Protein AF-A0A5C1Q1U2-F1 (afdb_monomer)

Secondary structure (DSSP, 8-state):
-PPPPPPP-PPPPPPP-SHHHHHHHHHHHHHHHHHHHHHHHHHHHHHH--TTTS---GGGS-TT--PPPPPPSSPSSSPTTPPPP-PPPPPGGGSS-----PPPSB-TTS-B----PPPP-------S--PPP-----PPP---

Sequence (144 aa):
MNPPPSPTPEDPPAKPQTLAQCHEVIDTLGQQLAQLREQVAWLQERVKLDSRNSSKPPSSDVAGTSRPRRSSERKRGGQPGHKGTYRTLLDESEVDAVHECPPPEVCECGGPIEPGRALRHQVTDLAQAVRAEVQEYRLYRGVC

Mean predicted aligned error: 19.14 Å

InterPro domains:
  IPR045618 Domain of unknown function DUF6444 [PF20042] (24-87)

Organism: NCBI:txid639200

Foldseek 3Di:
DDDPDDDDDDDDPDDDPDPVVVVVVVVVVVVVVVVVVVVVVVVVVVVPDAVVPPVDDNVPPDPPPPDPDDPDPDDPDDDPPDDDDDDDDDDPVPDPDDDDDFDDQADPVGHGDDGDDDDDDDDDDDPDDPDDDDDDDDDDDDDD

pLDDT: mean 79.76, std 14.81, range [43.69, 96.0]

Structure (mmCIF, N/CA/C/O backbone):
data_AF-A0A5C1Q1U2-F1
#
_entry.id   AF-A0A5C1Q1U2-F1
#
loop_
_atom_site.group_PDB
_atom_site.id
_atom_site.type_symbol
_atom_site.label_atom_id
_atom_site.label_alt_id
_atom_site.label_comp_id
_atom_site.label_asym_id
_atom_site.label_entity_id
_atom_site.label_seq_id
_atom_site.pdbx_PDB_ins_code
_atom_site.Cartn_x
_atom_site.Cartn_y
_atom_site.Cartn_z
_atom_site.occupancy
_atom_site.B_iso_or_equiv
_atom_site.auth_seq_id
_atom_site.auth_comp_id
_atom_site.auth_asym_id
_atom_site.auth_atom_id
_atom_site.pdbx_PDB_model_num
ATOM 1 N N . MET A 1 1 ? -21.293 -40.855 12.798 1.00 46.72 1 MET A N 1
ATOM 2 C CA . MET A 1 1 ? -21.109 -40.770 14.261 1.00 46.72 1 MET A CA 1
ATOM 3 C C . MET A 1 1 ? -22.291 -39.991 14.806 1.00 46.72 1 MET A C 1
ATOM 5 O O . MET A 1 1 ? -22.428 -38.829 14.452 1.00 46.72 1 MET A O 1
ATOM 9 N N . ASN A 1 2 ? -23.194 -40.646 15.537 1.00 46.41 2 ASN A N 1
ATOM 10 C CA . ASN A 1 2 ? -24.341 -39.964 16.138 1.00 46.41 2 ASN A CA 1
ATOM 11 C C . ASN A 1 2 ? -23.854 -39.061 17.283 1.00 46.41 2 ASN A C 1
ATOM 13 O O . ASN A 1 2 ? -22.988 -39.500 18.044 1.00 46.41 2 ASN A O 1
ATOM 17 N N . PRO A 1 3 ? -24.366 -37.823 17.401 1.00 51.84 3 PRO A N 1
ATOM 18 C CA . PRO A 1 3 ? -24.069 -36.973 18.546 1.00 51.84 3 PRO A CA 1
ATOM 19 C C . PRO A 1 3 ? -24.574 -37.638 19.839 1.00 51.84 3 PRO A C 1
ATOM 21 O O . PRO A 1 3 ? -25.554 -38.390 19.790 1.00 51.84 3 PRO A O 1
ATOM 24 N N . PRO A 1 4 ? -23.911 -37.402 20.985 1.00 50.34 4 PRO A N 1
ATOM 25 C CA . PRO A 1 4 ? -24.351 -37.952 22.259 1.00 50.34 4 PRO A CA 1
ATOM 26 C C . PRO A 1 4 ? -25.773 -37.462 22.582 1.00 50.34 4 PRO A C 1
ATOM 28 O O . PRO A 1 4 ? -26.108 -36.319 22.253 1.00 50.34 4 PRO A O 1
ATOM 31 N N . PRO A 1 5 ? -26.622 -38.305 23.197 1.00 51.28 5 PRO A N 1
ATOM 32 C CA . PRO A 1 5 ? -27.970 -37.909 23.581 1.00 51.28 5 PRO A CA 1
ATOM 33 C C . PRO A 1 5 ? -27.906 -36.718 24.543 1.00 51.28 5 PRO A C 1
ATOM 35 O O . PRO A 1 5 ? -27.154 -36.731 25.518 1.00 51.28 5 PRO A O 1
ATOM 38 N N . SER A 1 6 ? -28.678 -35.672 24.241 1.00 43.69 6 SER A N 1
ATOM 39 C CA . SER A 1 6 ? -28.842 -34.520 25.126 1.00 43.69 6 SER A CA 1
ATOM 40 C C . SER A 1 6 ? -29.424 -34.966 26.472 1.00 43.69 6 SER A C 1
ATOM 42 O O . SER A 1 6 ? -30.309 -35.826 26.476 1.00 43.69 6 SER A O 1
ATOM 44 N N . PRO A 1 7 ? -28.968 -34.394 27.602 1.00 51.41 7 PRO A N 1
ATOM 45 C CA . PRO A 1 7 ? -29.532 -34.715 28.905 1.00 51.41 7 PRO A CA 1
ATOM 46 C C . PRO A 1 7 ? -31.010 -34.312 28.917 1.00 51.41 7 PRO A C 1
ATOM 48 O O . PRO A 1 7 ? -31.359 -33.161 28.650 1.00 51.41 7 PRO A O 1
ATOM 51 N N . THR A 1 8 ? -31.884 -35.284 29.164 1.00 50.44 8 THR A N 1
ATOM 52 C CA . THR A 1 8 ? -33.311 -35.061 29.404 1.00 50.44 8 THR A CA 1
ATOM 53 C C . THR A 1 8 ? -33.502 -34.201 30.655 1.00 50.44 8 THR A C 1
ATOM 55 O O . THR A 1 8 ? -32.748 -34.378 31.612 1.00 50.44 8 THR A O 1
ATOM 58 N N . PRO A 1 9 ? -34.489 -33.287 30.676 1.00 56.56 9 PRO A N 1
ATOM 59 C CA . PRO A 1 9 ? -34.773 -32.485 31.856 1.00 56.56 9 PRO A CA 1
ATOM 60 C C . PRO A 1 9 ? -35.281 -33.409 32.964 1.00 56.56 9 PRO A C 1
ATOM 62 O O . PRO A 1 9 ? -36.336 -34.026 32.830 1.00 56.56 9 PRO A O 1
ATOM 65 N N . GLU A 1 10 ? -34.488 -33.536 34.023 1.00 58.97 10 GLU A N 1
ATOM 66 C CA . GLU A 1 10 ? -34.902 -34.161 35.273 1.00 58.97 10 GLU A CA 1
ATOM 67 C C . GLU A 1 10 ? -36.100 -33.386 35.845 1.00 58.97 10 GLU A C 1
ATOM 69 O O . GLU A 1 10 ? -36.166 -32.156 35.736 1.00 58.97 10 GLU A O 1
ATOM 74 N N . ASP A 1 11 ? -37.070 -34.112 36.407 1.00 56.03 11 ASP A N 1
ATOM 75 C CA . ASP A 1 11 ? -38.248 -33.539 37.059 1.00 56.03 11 ASP A CA 1
ATOM 76 C C . ASP A 1 11 ? -37.846 -32.440 38.061 1.00 56.03 11 ASP A C 1
ATOM 78 O O . ASP A 1 11 ? -36.835 -32.580 38.759 1.00 56.03 11 ASP A O 1
ATOM 82 N N . PRO A 1 12 ? -38.615 -31.337 38.170 1.00 59.47 12 PRO A N 1
ATOM 83 C CA . PRO A 1 12 ? -38.259 -30.254 39.071 1.00 59.47 12 PRO A CA 1
ATOM 84 C C . PRO A 1 12 ? -38.181 -30.786 40.508 1.00 59.47 12 PRO A C 1
ATOM 86 O O . PRO A 1 12 ? -39.108 -31.474 40.952 1.00 59.47 12 PRO A O 1
ATOM 89 N N . PRO A 1 13 ? -37.110 -30.460 41.257 1.00 63.41 13 PRO A N 1
ATOM 90 C CA . PRO A 1 13 ? -36.981 -30.901 42.634 1.00 63.41 13 PRO A CA 1
ATOM 91 C C . PRO A 1 13 ? -38.203 -30.443 43.434 1.00 63.41 13 PRO A C 1
ATOM 93 O O . PRO A 1 13 ? -38.704 -29.325 43.261 1.00 63.41 13 PRO A O 1
ATOM 96 N N . ALA A 1 14 ? -38.701 -31.328 44.302 1.00 72.19 14 ALA A N 1
ATOM 97 C CA . ALA A 1 14 ? -39.787 -31.006 45.215 1.00 72.19 14 ALA A CA 1
ATOM 98 C C . ALA A 1 14 ? -39.460 -29.700 45.956 1.00 72.19 14 ALA A C 1
ATOM 100 O O . ALA A 1 14 ? -38.337 -29.503 46.423 1.00 72.19 14 ALA A O 1
ATOM 101 N N . LYS A 1 15 ? -40.435 -28.787 46.026 1.00 73.44 15 LYS A N 1
ATOM 102 C CA . LYS A 1 15 ? -40.218 -27.457 46.607 1.00 73.44 15 LYS A CA 1
ATOM 103 C C . LYS A 1 15 ? -39.711 -27.590 48.053 1.00 73.44 15 LYS A C 1
ATOM 105 O O . LYS A 1 15 ? -40.256 -28.416 48.793 1.00 73.44 15 LYS A O 1
ATOM 110 N N . PRO A 1 16 ? -38.715 -26.785 48.464 1.00 78.00 16 PRO A N 1
ATOM 111 C CA . PRO A 1 16 ? -38.218 -26.799 49.835 1.00 78.00 16 PRO A CA 1
ATOM 112 C C . PRO A 1 16 ? -39.359 -26.502 50.814 1.00 78.00 16 PRO A C 1
ATOM 114 O O . PRO A 1 16 ? -40.198 -25.636 50.564 1.00 78.00 16 PRO A O 1
ATOM 117 N N . GLN A 1 17 ? -39.411 -27.251 51.916 1.00 80.25 17 GLN A N 1
ATOM 118 C CA . GLN A 1 17 ? -40.501 -27.174 52.899 1.00 80.25 17 GLN A CA 1
ATOM 119 C C . GLN A 1 17 ? -40.146 -26.284 54.096 1.00 80.25 17 GLN A C 1
ATOM 121 O O . GLN A 1 17 ? -41.025 -25.901 54.867 1.00 80.25 17 GLN A O 1
ATOM 126 N N . THR A 1 18 ? -38.866 -25.941 54.259 1.00 87.81 18 THR A N 1
ATOM 127 C CA . THR A 1 18 ? -38.364 -25.135 55.377 1.00 87.81 18 THR A CA 1
ATOM 128 C C . THR A 1 18 ? -37.563 -23.928 54.895 1.00 87.81 18 THR A C 1
ATOM 130 O O . THR A 1 18 ? -36.975 -23.937 53.816 1.00 87.81 18 THR A O 1
ATOM 133 N N . LEU A 1 19 ? -37.503 -22.883 55.729 1.00 87.31 19 LEU A N 1
ATOM 134 C CA . LEU A 1 19 ? -36.745 -21.656 55.447 1.00 87.31 19 LEU A CA 1
ATOM 135 C C . LEU A 1 19 ? -35.251 -21.924 55.196 1.00 87.31 19 LEU A C 1
ATOM 137 O O . LEU A 1 19 ? -34.661 -21.308 54.314 1.00 87.31 19 LEU A O 1
ATOM 141 N N . ALA A 1 20 ? -34.655 -22.869 55.929 1.00 87.56 20 ALA A N 1
ATOM 142 C CA . ALA A 1 20 ? -33.257 -23.257 55.747 1.00 87.56 20 ALA A CA 1
ATOM 143 C C . ALA A 1 20 ? -33.011 -23.888 54.366 1.00 87.56 20 ALA A C 1
ATOM 145 O O . ALA A 1 20 ? -32.089 -23.482 53.665 1.00 87.56 20 ALA A O 1
ATOM 146 N N . GLN A 1 21 ? -33.892 -24.795 53.930 1.00 84.75 21 GLN A N 1
ATOM 147 C CA . GLN A 1 21 ? -33.822 -25.389 52.591 1.00 84.75 21 GLN A CA 1
ATOM 148 C C . GLN A 1 21 ? -34.027 -24.339 51.489 1.00 84.75 21 GLN A C 1
ATOM 150 O O . GLN A 1 21 ? -33.406 -24.419 50.434 1.00 84.75 21 GLN A O 1
ATOM 155 N N . CYS A 1 22 ? -34.868 -23.324 51.723 1.00 86.19 22 CYS A N 1
ATOM 156 C CA . CYS A 1 22 ? -35.008 -22.205 50.790 1.00 86.19 22 CYS A CA 1
ATOM 157 C C . CYS A 1 22 ? -33.698 -21.417 50.637 1.00 86.19 22 CYS A C 1
ATOM 159 O O . CYS A 1 22 ? -33.350 -21.063 49.514 1.00 86.19 22 CYS A O 1
ATOM 161 N N . HIS A 1 23 ? -32.970 -21.152 51.728 1.00 88.12 23 HIS A N 1
ATOM 162 C CA . HIS A 1 23 ? -31.678 -20.460 51.662 1.00 88.12 23 HIS A CA 1
ATOM 163 C C . HIS A 1 23 ? -30.625 -21.280 50.904 1.00 88.12 23 HIS A C 1
ATOM 165 O O . HIS A 1 23 ? -29.970 -20.737 50.022 1.00 88.12 23 HIS A O 1
ATOM 171 N N . GLU A 1 24 ? -30.536 -22.591 51.147 1.00 89.31 24 GLU A N 1
ATOM 172 C CA . GLU A 1 24 ? -29.621 -23.477 50.407 1.00 89.31 24 GLU A CA 1
ATOM 173 C C . GLU A 1 24 ? -29.919 -23.494 48.897 1.00 89.31 24 GLU A C 1
ATOM 175 O O . GLU A 1 24 ? -29.010 -23.432 48.064 1.00 89.31 24 GLU A O 1
ATOM 180 N N . VAL A 1 25 ? -31.201 -23.519 48.518 1.00 89.31 25 VAL A N 1
ATOM 181 C CA . VAL A 1 25 ? -31.614 -23.436 47.108 1.00 89.31 25 VAL A CA 1
ATOM 182 C C . VAL A 1 25 ? -31.271 -22.066 46.508 1.00 89.31 25 VAL A C 1
ATOM 184 O O . VAL A 1 25 ? -30.828 -21.990 45.365 1.00 89.31 25 VAL A O 1
ATOM 187 N N . ILE A 1 26 ? -31.427 -20.973 47.258 1.00 92.00 26 ILE A N 1
ATOM 188 C CA . ILE A 1 26 ? -31.057 -19.629 46.788 1.00 92.00 26 ILE A CA 1
ATOM 189 C C . ILE A 1 26 ? -29.544 -19.521 46.566 1.00 92.00 26 ILE A C 1
ATOM 191 O O . ILE A 1 26 ? -29.123 -19.002 45.531 1.00 92.00 26 ILE A O 1
ATOM 195 N N . ASP A 1 27 ? -28.734 -20.043 47.485 1.00 91.50 27 ASP A N 1
ATOM 196 C CA . ASP A 1 27 ? -27.273 -19.989 47.388 1.00 91.50 27 ASP A CA 1
ATOM 197 C C . ASP A 1 27 ? -26.757 -20.819 46.207 1.00 91.50 27 ASP A C 1
ATOM 199 O O . ASP A 1 27 ? -25.936 -20.347 45.416 1.00 91.50 27 ASP A O 1
ATOM 203 N N . THR A 1 28 ? -27.284 -22.033 46.032 1.00 91.88 28 THR A N 1
ATOM 204 C CA . THR A 1 28 ? -26.921 -22.913 44.907 1.00 91.88 28 THR A CA 1
ATOM 205 C C . THR A 1 28 ? -27.315 -22.310 43.559 1.00 91.88 28 THR A C 1
ATOM 207 O O . THR A 1 28 ? -26.492 -22.267 42.640 1.00 91.88 28 THR A O 1
ATOM 210 N N . LEU A 1 29 ? -28.527 -21.759 43.441 1.00 92.81 29 LEU A N 1
ATOM 211 C CA . LEU A 1 29 ? -28.962 -21.050 42.233 1.00 92.81 29 LEU A CA 1
ATOM 212 C C . LEU A 1 29 ? -28.129 -19.787 41.979 1.00 92.81 29 LEU A C 1
ATOM 214 O O . LEU A 1 29 ? -27.801 -19.487 40.830 1.00 92.81 29 LEU A O 1
ATOM 218 N N . GLY A 1 30 ? -27.751 -19.060 43.034 1.00 94.56 30 GLY A N 1
ATOM 219 C CA . GLY A 1 30 ? -26.877 -17.891 42.947 1.00 94.56 30 GLY A CA 1
ATOM 220 C C . GLY A 1 30 ? -25.501 -18.234 42.371 1.00 94.56 30 GLY A C 1
ATOM 221 O O . GLY A 1 30 ? -25.021 -17.547 41.466 1.00 94.56 30 GLY A O 1
ATOM 222 N N . GLN A 1 31 ? -24.899 -19.334 42.830 1.00 94.19 31 GLN A N 1
ATOM 223 C CA . GLN A 1 31 ? -23.617 -19.834 42.323 1.00 94.19 31 GLN A CA 1
ATOM 224 C C . GLN A 1 31 ? -23.712 -20.282 40.860 1.00 94.19 31 GLN A C 1
ATOM 226 O O . GLN A 1 31 ? -22.879 -19.891 40.039 1.00 94.19 31 GLN A O 1
ATOM 231 N N . GLN A 1 32 ? -24.754 -21.040 40.506 1.00 93.31 32 GLN A N 1
ATOM 232 C CA . GLN A 1 32 ? -24.981 -21.474 39.125 1.00 93.31 32 GLN A CA 1
ATOM 233 C C . GLN A 1 32 ? -25.184 -20.283 38.186 1.00 93.31 32 GLN A C 1
ATOM 235 O O . GLN A 1 32 ? -24.586 -20.233 37.111 1.00 93.31 32 GLN A O 1
ATOM 240 N N . LEU A 1 33 ? -25.973 -19.285 38.597 1.00 96.00 33 LEU A N 1
ATOM 241 C CA . LEU A 1 33 ? -26.171 -18.062 37.821 1.00 96.00 33 LEU A CA 1
ATOM 242 C C . LEU A 1 33 ? -24.870 -17.282 37.630 1.00 96.00 33 LEU A C 1
ATOM 244 O O . LEU A 1 33 ? -24.648 -16.755 36.540 1.00 96.00 33 LEU A O 1
ATOM 248 N N . ALA A 1 34 ? -24.012 -17.199 38.647 1.00 94.50 34 ALA A N 1
ATOM 249 C CA . ALA A 1 34 ? -22.711 -16.549 38.517 1.00 94.50 34 ALA A CA 1
ATOM 250 C C . ALA A 1 34 ? -21.833 -17.264 37.475 1.00 94.50 34 ALA A C 1
ATOM 252 O O . ALA A 1 34 ? -21.333 -16.620 36.551 1.00 94.50 34 ALA A O 1
ATOM 253 N N . GLN A 1 35 ? -21.741 -18.594 37.558 1.00 94.25 35 GLN A N 1
ATOM 254 C CA . GLN A 1 35 ? -20.966 -19.416 36.625 1.00 94.25 35 GLN A CA 1
ATOM 255 C C . GLN A 1 35 ? -21.492 -19.314 35.184 1.00 94.25 35 GLN A C 1
ATOM 257 O O . GLN A 1 35 ? -20.722 -19.121 34.242 1.00 94.25 35 GLN A O 1
ATOM 262 N N . LEU A 1 36 ? -22.813 -19.387 35.000 1.00 94.19 36 LEU A N 1
ATOM 263 C CA . LEU A 1 36 ? -23.458 -19.237 33.694 1.00 94.19 36 LEU A CA 1
ATOM 264 C C . LEU A 1 36 ? -23.216 -17.844 33.102 1.00 94.19 36 LEU A C 1
ATOM 266 O O . LEU A 1 36 ? -22.946 -17.722 31.909 1.00 94.19 36 LEU A O 1
ATOM 270 N N . ARG A 1 37 ? -23.277 -16.785 33.918 1.00 94.75 37 ARG A N 1
ATOM 271 C CA . ARG A 1 37 ? -23.012 -15.410 33.460 1.00 94.75 37 ARG A CA 1
ATOM 272 C C . ARG A 1 37 ? -21.571 -15.231 33.001 1.00 94.75 37 ARG A C 1
ATOM 274 O O . ARG A 1 37 ? -21.357 -14.594 31.972 1.00 94.75 37 ARG A O 1
ATOM 281 N N . GLU A 1 38 ? -20.611 -15.812 33.713 1.00 93.69 38 GLU A N 1
ATOM 282 C CA . GLU A 1 38 ? -19.199 -15.785 33.325 1.00 93.69 38 GLU A CA 1
ATOM 283 C C . GLU A 1 38 ? -18.966 -16.522 31.997 1.00 93.69 38 GLU A C 1
ATOM 285 O O . GLU A 1 38 ? -18.371 -15.969 31.070 1.00 93.69 38 GLU A O 1
ATOM 290 N N . GLN A 1 39 ? -19.524 -17.728 31.850 1.00 92.38 39 GLN A N 1
ATOM 291 C CA . GLN A 1 39 ? -19.434 -18.499 30.607 1.00 92.38 39 GLN A CA 1
ATOM 292 C C . GLN A 1 39 ? -20.067 -17.761 29.423 1.00 92.38 39 GLN A C 1
ATOM 294 O O . GLN A 1 39 ? -19.483 -17.708 28.339 1.00 92.38 39 GLN A O 1
ATOM 299 N N . VAL A 1 40 ? -21.241 -17.156 29.623 1.00 94.12 40 VAL A N 1
ATOM 300 C CA . VAL A 1 40 ? -21.913 -16.359 28.590 1.00 94.12 40 VAL A CA 1
ATOM 301 C C . VAL A 1 40 ? -21.078 -15.137 28.213 1.00 94.12 40 VAL A C 1
ATOM 303 O O . VAL A 1 40 ? -20.937 -14.866 27.022 1.00 94.12 40 VAL A O 1
ATOM 306 N N . ALA A 1 41 ? -20.491 -14.425 29.180 1.00 89.12 41 ALA A N 1
ATOM 307 C CA . ALA A 1 41 ? -19.634 -13.273 28.904 1.00 89.12 41 ALA A CA 1
ATOM 308 C C . ALA A 1 41 ?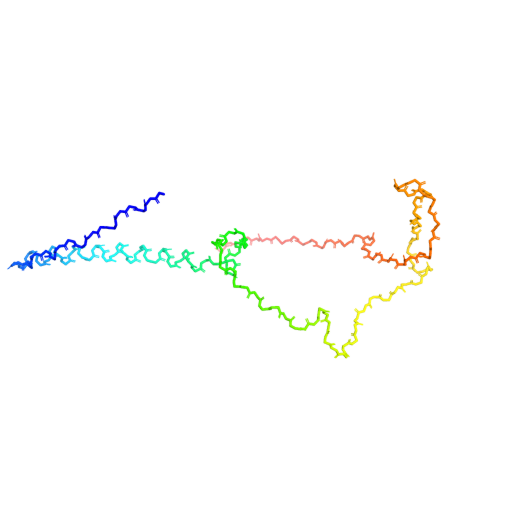 -18.407 -13.668 28.065 1.00 89.12 41 ALA A C 1
ATOM 310 O O . ALA A 1 41 ? -18.147 -13.053 27.029 1.00 89.12 41 ALA A O 1
ATOM 311 N N . TRP A 1 42 ? -17.719 -14.746 28.447 1.00 86.81 42 TRP A N 1
ATOM 312 C CA . TRP A 1 42 ? -16.555 -15.259 27.722 1.00 86.81 42 TRP A CA 1
ATOM 313 C C . TRP A 1 42 ? -16.900 -15.732 26.301 1.00 86.81 42 TRP A C 1
ATOM 315 O O . TRP A 1 42 ? -16.194 -15.422 25.337 1.00 86.81 42 TRP A O 1
ATOM 325 N N . LEU A 1 43 ? -18.018 -16.446 26.132 1.00 86.12 43 LEU A N 1
ATOM 326 C CA . LEU A 1 43 ? -18.492 -16.871 24.811 1.00 86.12 43 LEU A CA 1
ATOM 327 C C . LEU A 1 43 ? -18.886 -15.673 23.938 1.00 86.12 43 LEU A C 1
ATOM 329 O O . LEU A 1 43 ? -18.549 -15.643 22.754 1.00 86.12 43 LEU A O 1
ATOM 333 N N . GLN A 1 44 ? -19.564 -14.671 24.505 1.00 84.31 44 GLN A N 1
ATOM 334 C CA . GLN A 1 44 ? -19.935 -13.452 23.785 1.00 84.31 44 GLN A CA 1
ATOM 335 C C . GLN A 1 44 ? -18.711 -12.653 23.338 1.00 84.31 44 GLN A C 1
ATOM 337 O O . GLN A 1 44 ? -18.698 -12.151 22.215 1.00 84.31 44 GLN A O 1
ATOM 342 N N . GLU A 1 45 ? -17.682 -12.544 24.178 1.00 81.06 45 GLU A N 1
ATOM 343 C CA . GLU A 1 45 ? -16.418 -11.903 23.813 1.00 81.06 45 GLU A CA 1
ATOM 344 C C . GLU A 1 45 ? -15.736 -12.645 22.656 1.00 81.06 45 GLU A C 1
ATOM 346 O O . GLU A 1 45 ? -15.365 -12.030 21.656 1.00 81.06 45 GLU A O 1
ATOM 351 N N . ARG A 1 46 ? -15.676 -13.981 22.721 1.00 75.00 46 ARG A N 1
ATOM 352 C CA . ARG A 1 46 ? -15.119 -14.808 21.639 1.00 75.00 46 ARG A CA 1
ATOM 353 C C . ARG A 1 46 ? -15.866 -14.666 20.317 1.00 75.00 46 ARG A C 1
ATOM 355 O O . ARG A 1 46 ? -15.219 -14.661 19.275 1.00 75.00 46 ARG A O 1
ATOM 362 N N . VAL A 1 47 ? -17.195 -14.562 20.346 1.00 74.69 47 VAL A N 1
ATOM 363 C CA . VAL A 1 47 ? -18.023 -14.397 19.137 1.00 74.69 47 VAL A CA 1
ATOM 364 C C . VAL A 1 47 ? -17.919 -12.981 18.560 1.00 74.69 47 VAL A C 1
ATOM 366 O O . VAL A 1 47 ? -18.017 -12.811 17.348 1.00 74.69 47 VAL A O 1
ATOM 369 N N . LYS A 1 48 ? -17.695 -11.960 19.396 1.00 66.69 48 LYS A N 1
ATOM 370 C CA . LYS A 1 48 ? -17.514 -10.566 18.949 1.00 66.69 48 LYS A CA 1
ATOM 371 C C . LYS A 1 48 ? -16.162 -10.296 18.284 1.00 66.69 48 LYS A C 1
ATOM 373 O O . LYS A 1 48 ? -16.008 -9.248 17.662 1.00 66.69 48 LYS A O 1
ATOM 378 N N . LEU A 1 49 ? -15.189 -11.193 18.419 1.00 60.59 49 LEU A N 1
ATOM 379 C CA . LEU A 1 49 ? -13.900 -11.096 17.737 1.00 60.59 49 LEU A CA 1
ATOM 380 C C . LEU A 1 49 ? -14.035 -11.649 16.314 1.00 60.59 49 LEU A C 1
ATOM 382 O O . LEU A 1 49 ? -13.849 -12.843 16.093 1.00 60.59 49 LEU A O 1
ATOM 386 N N . ASP A 1 50 ? -14.337 -10.777 15.355 1.00 58.78 50 ASP A N 1
ATOM 387 C CA . ASP A 1 50 ? -14.271 -11.083 13.924 1.00 58.78 50 ASP A CA 1
ATOM 388 C C . ASP A 1 50 ? -12.999 -10.487 13.287 1.00 58.78 50 ASP A C 1
ATOM 390 O O . ASP A 1 50 ? -12.329 -9.616 13.863 1.00 58.78 50 ASP A O 1
ATOM 394 N N . SER A 1 51 ? -12.635 -10.949 12.088 1.00 56.81 51 SER A N 1
ATOM 395 C CA . SER A 1 51 ? -11.516 -10.397 11.298 1.00 56.81 51 SER A CA 1
ATOM 396 C C . SER A 1 51 ? -11.635 -8.899 10.978 1.00 56.81 51 SER A C 1
ATOM 398 O O . SER A 1 51 ? -10.681 -8.292 10.490 1.00 56.81 51 SER A O 1
ATOM 400 N N . ARG A 1 52 ? -12.789 -8.273 11.256 1.00 56.84 52 ARG A N 1
ATOM 401 C CA . ARG A 1 52 ? -13.024 -6.841 11.043 1.00 56.84 52 ARG A CA 1
ATOM 402 C C . ARG A 1 52 ? -12.616 -5.984 12.234 1.00 56.84 52 ARG A C 1
ATOM 404 O O . ARG A 1 52 ? -12.249 -4.836 11.998 1.00 56.84 52 ARG A O 1
ATOM 411 N N . ASN A 1 53 ? -12.663 -6.496 13.468 1.00 56.03 53 ASN A N 1
ATOM 412 C CA . ASN A 1 53 ? -12.258 -5.722 14.651 1.00 56.03 53 ASN A CA 1
ATOM 413 C C . ASN A 1 53 ? -10.975 -6.208 15.342 1.00 56.03 53 ASN A C 1
ATOM 415 O O . ASN A 1 53 ? -10.399 -5.445 16.112 1.00 56.03 53 ASN A O 1
ATOM 419 N N . SER A 1 54 ? -10.519 -7.440 15.088 1.00 57.50 54 SER A N 1
ATOM 420 C CA . SER A 1 54 ? -9.537 -8.092 15.974 1.00 57.50 54 SER A CA 1
ATOM 421 C C . SER A 1 54 ? -8.126 -8.262 15.403 1.00 57.50 54 SER A C 1
ATOM 423 O O . SER A 1 54 ? -7.314 -8.971 15.995 1.00 57.50 54 SER A O 1
ATOM 425 N N . SER A 1 55 ? -7.813 -7.653 14.252 1.00 60.69 55 SER A N 1
ATOM 426 C CA . SER A 1 55 ? -6.535 -7.833 13.526 1.00 60.69 55 SER A CA 1
ATOM 427 C C . SER A 1 55 ? -6.175 -9.299 13.222 1.00 60.69 55 SER A C 1
ATOM 429 O O . SER A 1 55 ? -5.058 -9.592 12.797 1.00 60.69 55 SER A O 1
ATOM 431 N N . LYS A 1 56 ? -7.110 -10.237 13.423 1.00 62.22 56 LYS A N 1
ATOM 432 C CA . LYS A 1 56 ? -6.946 -11.643 13.067 1.00 62.22 56 LYS A CA 1
ATOM 433 C C . LYS A 1 56 ? -7.085 -11.793 11.554 1.00 62.22 56 LYS A C 1
ATOM 435 O O . LYS A 1 56 ? -7.966 -11.166 10.960 1.00 62.22 56 LYS A O 1
ATOM 440 N N . PRO A 1 57 ? -6.249 -12.627 10.918 1.00 60.28 57 PRO A N 1
ATOM 441 C CA . PRO A 1 57 ? -6.379 -12.879 9.497 1.00 60.28 57 PRO A CA 1
ATOM 442 C C . PRO A 1 57 ? -7.749 -13.520 9.204 1.00 60.28 57 PRO A C 1
ATOM 444 O O . PRO A 1 57 ? -8.225 -14.343 9.989 1.00 60.28 57 PRO A O 1
ATOM 447 N N . PRO A 1 58 ? -8.384 -13.192 8.064 1.00 60.59 58 PRO A N 1
ATOM 448 C CA . PRO A 1 58 ? -9.717 -13.687 7.700 1.00 60.59 58 PRO A CA 1
ATOM 449 C C . PRO A 1 58 ? -9.791 -15.215 7.550 1.00 60.59 58 PRO A C 1
ATOM 451 O O . PRO A 1 58 ? -10.875 -15.784 7.546 1.00 60.59 58 PRO A O 1
ATOM 454 N N . SER A 1 59 ? -8.646 -15.896 7.454 1.00 57.78 59 SER A N 1
ATOM 455 C CA . SER A 1 59 ? -8.540 -17.358 7.484 1.00 57.78 59 SER A CA 1
ATOM 456 C C . SER A 1 59 ? -8.811 -17.978 8.861 1.00 57.78 59 SER A C 1
ATOM 458 O O . SER A 1 59 ? -9.005 -19.186 8.944 1.00 57.78 59 SER A O 1
ATOM 460 N N . SER A 1 60 ? -8.804 -17.181 9.935 1.00 61.34 60 SER A N 1
ATOM 461 C CA . SER A 1 60 ? -9.099 -17.616 11.307 1.00 61.34 60 SER A CA 1
ATOM 462 C C . SER A 1 60 ? -10.564 -17.427 11.713 1.00 61.34 60 SER A C 1
ATOM 464 O O . SER A 1 60 ? -10.942 -17.852 12.805 1.00 61.34 60 SER A O 1
ATOM 466 N N . ASP A 1 61 ? -11.390 -16.806 10.864 1.00 60.34 61 ASP A N 1
ATOM 467 C CA . ASP A 1 61 ? -12.839 -16.795 11.060 1.00 60.34 61 ASP A CA 1
ATOM 468 C C . ASP A 1 61 ? -13.390 -18.220 10.872 1.00 60.34 61 ASP A C 1
ATOM 470 O O . ASP A 1 61 ? -12.903 -18.988 10.040 1.00 60.34 61 ASP A O 1
ATOM 474 N N . VAL A 1 62 ? -14.426 -18.586 11.635 1.00 60.22 62 VAL A N 1
ATOM 475 C CA . VAL A 1 62 ? -15.109 -19.882 11.485 1.00 60.22 62 VAL A CA 1
ATOM 476 C C . VAL A 1 62 ? -15.532 -20.056 10.021 1.00 60.22 62 VAL A C 1
ATOM 478 O O . VAL A 1 62 ? -16.229 -19.204 9.462 1.00 60.22 62 VAL A O 1
ATOM 481 N N . ALA A 1 63 ? -15.085 -21.147 9.394 1.00 54.12 63 ALA A N 1
ATOM 482 C CA . ALA A 1 63 ? -15.347 -21.438 7.991 1.00 54.12 63 ALA A CA 1
ATOM 483 C C . ALA A 1 63 ? -16.861 -21.414 7.710 1.00 54.12 63 ALA A C 1
ATOM 485 O O . ALA A 1 63 ? -17.599 -22.271 8.189 1.00 54.12 63 ALA A O 1
ATOM 486 N N . GLY A 1 64 ? -17.324 -20.419 6.943 1.00 55.91 64 GLY A N 1
ATOM 487 C CA . GLY A 1 64 ? -18.719 -20.332 6.487 1.00 55.91 64 GLY A CA 1
ATOM 488 C C . GLY A 1 64 ? -19.397 -18.966 6.617 1.00 55.91 64 GLY A C 1
ATOM 489 O O . GLY A 1 64 ? -20.432 -18.755 5.991 1.00 55.91 64 GLY A O 1
ATOM 490 N N . THR A 1 65 ? -18.831 -17.999 7.348 1.00 55.69 65 THR A N 1
ATOM 491 C CA . THR A 1 65 ? -19.500 -16.695 7.580 1.00 55.69 65 THR A CA 1
ATOM 492 C C . THR A 1 65 ? -19.234 -15.640 6.500 1.00 55.69 65 THR A C 1
ATOM 494 O O . THR A 1 65 ? -19.589 -14.470 6.663 1.00 55.69 65 THR A O 1
ATOM 497 N N . SER A 1 66 ? -18.632 -16.007 5.365 1.00 60.66 66 SER A N 1
ATOM 498 C CA . SER A 1 66 ? -18.535 -15.076 4.241 1.00 60.66 66 SER A CA 1
ATOM 499 C C . SER A 1 66 ? -19.898 -15.014 3.548 1.00 60.66 66 SER A C 1
ATOM 501 O O . SER A 1 66 ? -20.272 -15.915 2.796 1.00 60.66 66 SER A O 1
ATOM 503 N N . ARG A 1 67 ? -20.672 -13.952 3.799 1.00 65.75 67 ARG A N 1
ATOM 504 C CA . ARG A 1 67 ? -21.851 -13.665 2.973 1.00 65.75 67 ARG A CA 1
ATOM 505 C C . ARG A 1 67 ? -21.392 -13.533 1.516 1.00 65.75 67 ARG A C 1
ATOM 507 O O . ARG A 1 67 ? -20.481 -12.735 1.266 1.00 65.75 67 ARG A O 1
ATOM 514 N N . PRO A 1 68 ? -22.007 -14.250 0.559 1.00 63.91 68 PRO A N 1
ATOM 515 C CA . PRO A 1 68 ? -21.693 -14.066 -0.848 1.00 63.91 68 PRO A CA 1
ATOM 516 C C . PRO A 1 68 ? -21.954 -12.602 -1.205 1.00 63.91 68 PRO A C 1
ATOM 518 O O . PRO A 1 68 ? -23.068 -12.090 -1.068 1.00 63.91 68 PRO A O 1
ATOM 521 N N . ARG A 1 69 ? -20.896 -11.887 -1.597 1.00 67.31 69 ARG A N 1
ATOM 522 C CA . ARG A 1 69 ? -21.030 -10.519 -2.094 1.00 67.31 69 ARG A CA 1
ATOM 523 C C . ARG A 1 69 ? -21.791 -10.590 -3.412 1.00 67.31 69 ARG A C 1
ATOM 525 O O . ARG A 1 69 ? -21.370 -11.298 -4.323 1.00 67.31 69 ARG A O 1
ATOM 532 N N . ARG A 1 70 ? -22.900 -9.853 -3.511 1.00 73.50 70 ARG A N 1
ATOM 533 C CA . ARG A 1 70 ? -23.630 -9.692 -4.773 1.00 73.50 70 ARG A CA 1
ATOM 534 C C . ARG A 1 70 ? -22.645 -9.160 -5.813 1.00 73.50 70 ARG A C 1
ATOM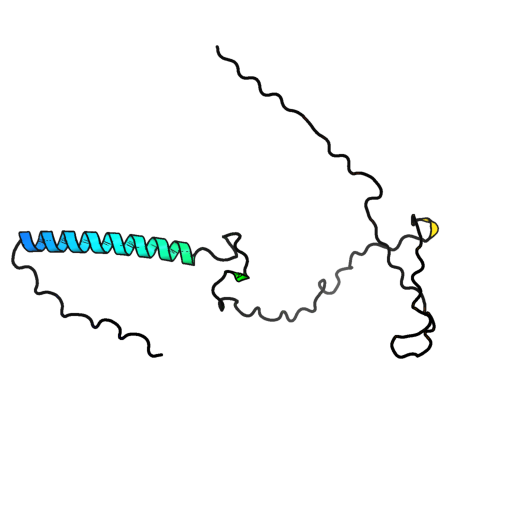 536 O O . ARG A 1 70 ? -21.973 -8.158 -5.561 1.00 73.50 70 ARG A O 1
ATOM 543 N N . SER A 1 71 ? -22.530 -9.848 -6.945 1.00 68.00 71 SER A N 1
ATOM 544 C CA . SER A 1 71 ? -21.733 -9.373 -8.070 1.00 68.00 71 SER A CA 1
ATOM 545 C C . SER A 1 71 ? -22.252 -7.998 -8.474 1.00 68.00 71 SER A C 1
ATOM 547 O O . SER A 1 71 ? -23.435 -7.838 -8.769 1.00 68.00 71 SER A O 1
ATOM 549 N N . SER A 1 72 ? -21.381 -6.994 -8.433 1.00 72.69 72 SER A N 1
ATOM 550 C CA . SER A 1 72 ? -21.715 -5.669 -8.941 1.00 72.69 72 SER A CA 1
ATOM 551 C C . SER A 1 72 ? -21.973 -5.774 -10.442 1.00 72.69 72 SER A C 1
ATOM 553 O O . SER A 1 72 ? -21.117 -6.266 -11.171 1.00 72.69 72 SER A O 1
ATOM 555 N N . GLU A 1 73 ? -23.116 -5.273 -10.909 1.00 77.38 73 GLU A N 1
ATOM 556 C CA . GLU A 1 73 ? -23.398 -5.115 -12.346 1.00 77.38 73 GLU A CA 1
ATOM 557 C C . GLU A 1 73 ? -22.498 -4.048 -12.988 1.00 77.38 73 GLU A C 1
ATOM 559 O O . GLU A 1 73 ? -22.386 -3.954 -14.211 1.00 77.38 73 GLU A O 1
ATOM 564 N N . ARG A 1 74 ? -21.822 -3.231 -12.169 1.00 74.88 74 ARG A N 1
ATOM 565 C CA . ARG A 1 74 ? -20.855 -2.252 -12.664 1.00 74.88 74 ARG A CA 1
ATOM 566 C C . ARG A 1 74 ? -19.628 -2.980 -13.191 1.00 74.88 74 ARG A C 1
ATOM 568 O O . ARG A 1 74 ? -18.977 -3.725 -12.455 1.00 74.88 74 ARG A O 1
ATOM 575 N N . LYS A 1 75 ? -19.287 -2.695 -14.449 1.00 74.12 75 LYS A N 1
ATOM 576 C CA . LYS A 1 75 ? -18.007 -3.084 -15.042 1.00 74.12 75 LYS A CA 1
ATOM 577 C C . LYS A 1 75 ? -16.866 -2.583 -14.154 1.00 74.12 75 LYS A C 1
ATOM 579 O O . LYS A 1 75 ? -16.951 -1.503 -13.572 1.00 74.12 75 LYS A O 1
ATOM 584 N N . ARG A 1 76 ? -15.808 -3.387 -14.043 1.00 73.81 76 ARG A N 1
ATOM 585 C CA . ARG A 1 76 ? -14.585 -2.995 -13.331 1.00 73.81 76 ARG A CA 1
ATOM 586 C C . ARG A 1 76 ? -14.019 -1.730 -13.989 1.00 73.81 76 ARG A C 1
ATOM 588 O O . ARG A 1 76 ? -13.875 -1.708 -15.207 1.00 73.81 76 ARG A O 1
ATOM 595 N N . GLY A 1 77 ? -13.712 -0.704 -13.197 1.00 77.56 77 GLY A N 1
ATOM 596 C CA . GLY A 1 77 ? -13.166 0.569 -13.680 1.00 77.56 77 GLY A CA 1
ATOM 597 C C . GLY A 1 77 ? -13.856 1.796 -13.077 1.00 77.56 77 GLY A C 1
ATOM 598 O O . GLY A 1 77 ? -14.745 1.672 -12.233 1.00 77.56 77 GLY A O 1
ATOM 599 N N . GLY A 1 78 ? -13.416 2.984 -13.502 1.00 78.94 78 GLY A N 1
ATOM 600 C CA . GLY A 1 78 ? -14.059 4.257 -13.159 1.00 78.94 78 GLY A CA 1
ATOM 601 C C . GLY A 1 78 ? -15.475 4.365 -13.736 1.00 78.94 78 GLY A C 1
ATOM 602 O O . GLY A 1 78 ? -15.858 3.594 -14.618 1.00 78.94 78 GLY A O 1
ATOM 603 N N . GLN A 1 79 ? -16.279 5.311 -13.235 1.00 82.88 79 GLN A N 1
ATOM 604 C CA . GLN A 1 79 ? -17.629 5.498 -13.779 1.00 82.88 79 GLN A CA 1
ATOM 605 C C . GLN A 1 79 ? -17.551 6.036 -15.224 1.00 82.88 79 GLN A C 1
ATOM 607 O O . GLN A 1 79 ? -16.586 6.728 -15.569 1.00 82.88 79 GLN A O 1
ATOM 612 N N . PRO A 1 80 ? -18.556 5.760 -16.073 1.00 78.56 80 PRO A N 1
ATOM 613 C CA . PRO A 1 80 ? -18.617 6.316 -17.423 1.00 78.56 80 PRO A CA 1
ATOM 614 C C . PRO A 1 80 ? -18.474 7.846 -17.406 1.00 78.56 80 PRO A C 1
ATOM 616 O O . PRO A 1 80 ? -19.163 8.519 -16.645 1.00 78.56 80 PRO A O 1
ATOM 619 N N . GLY A 1 81 ? -17.567 8.387 -18.224 1.00 82.25 81 GLY A N 1
ATOM 620 C CA . GLY A 1 81 ? -17.292 9.828 -18.307 1.00 82.25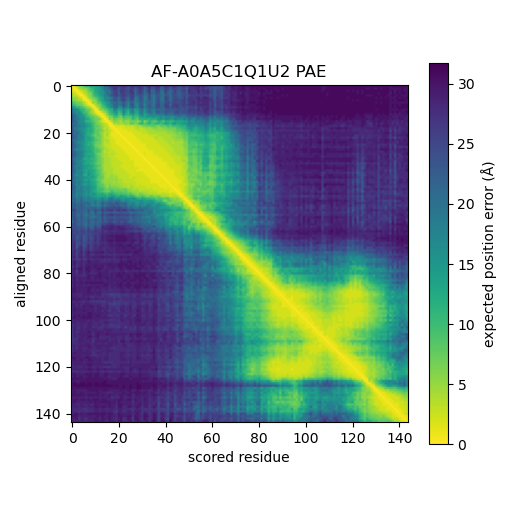 81 GLY A CA 1
ATOM 621 C C . GLY A 1 81 ? -16.137 10.332 -17.434 1.00 82.25 81 GLY A C 1
ATOM 622 O O . GLY A 1 81 ? -15.678 11.454 -17.643 1.00 82.25 81 GLY A O 1
ATOM 623 N N . HIS A 1 82 ? -15.601 9.519 -16.515 1.00 78.12 82 HIS A N 1
ATOM 624 C CA . HIS A 1 82 ? -14.374 9.885 -15.801 1.00 78.12 82 HIS A CA 1
ATOM 625 C C . HIS A 1 82 ? -13.162 9.730 -16.714 1.00 78.12 82 HIS A C 1
AT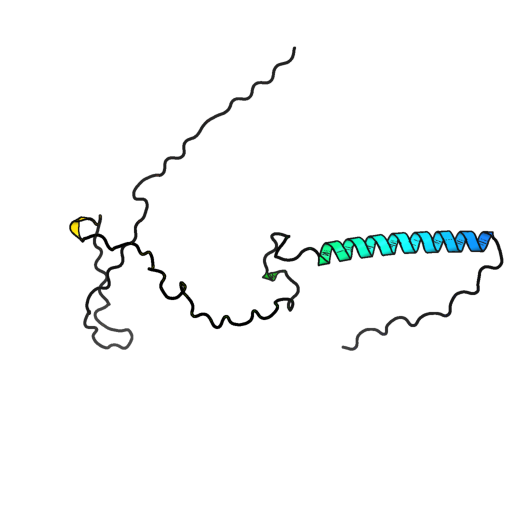OM 627 O O . HIS A 1 82 ? -12.884 8.639 -17.215 1.00 78.12 82 HIS A O 1
ATOM 633 N N . LYS A 1 83 ? -12.416 10.821 -16.903 1.00 81.12 83 LYS A N 1
ATOM 634 C CA . LYS A 1 83 ? -11.108 10.768 -17.559 1.00 81.12 83 LYS A CA 1
ATOM 635 C C . LYS A 1 83 ? -10.160 9.989 -16.651 1.00 81.12 83 LYS A C 1
ATOM 637 O O . LYS A 1 83 ? -9.949 10.376 -15.505 1.00 81.12 83 LYS A O 1
ATOM 642 N N . GLY A 1 84 ? -9.620 8.881 -17.147 1.00 78.81 84 GLY A N 1
ATOM 643 C CA . GLY A 1 84 ? -8.588 8.147 -16.426 1.00 78.81 84 GLY A CA 1
ATOM 644 C C . GLY A 1 84 ? -7.333 9.006 -16.289 1.00 78.81 84 GLY A C 1
ATOM 645 O O . GLY A 1 84 ? -6.903 9.624 -17.261 1.00 78.81 84 GLY A O 1
ATOM 646 N N . THR A 1 85 ? -6.741 9.029 -15.099 1.00 82.19 85 THR A N 1
ATOM 647 C CA . THR A 1 85 ? -5.417 9.615 -14.882 1.00 82.19 85 THR A CA 1
ATOM 648 C C . THR A 1 85 ? -4.380 8.519 -15.067 1.00 82.19 85 THR A C 1
ATOM 650 O O . THR A 1 85 ? -4.422 7.501 -14.377 1.00 82.19 85 THR A O 1
ATOM 653 N N . TYR A 1 86 ? -3.451 8.715 -15.993 1.00 82.75 86 TYR A N 1
ATOM 654 C CA . TYR A 1 86 ? -2.319 7.823 -16.220 1.00 82.75 86 TYR A CA 1
ATOM 655 C C . TYR A 1 86 ? -1.034 8.644 -16.299 1.00 82.75 86 TYR A C 1
ATOM 657 O O . TYR A 1 86 ? -1.069 9.845 -16.567 1.00 82.75 86 TYR A O 1
ATOM 665 N N . ARG A 1 87 ? 0.105 8.001 -16.036 1.00 85.75 87 ARG A N 1
ATOM 666 C CA . ARG A 1 87 ? 1.413 8.618 -16.258 1.00 85.75 87 ARG A CA 1
ATOM 667 C C . ARG A 1 87 ? 1.713 8.569 -17.753 1.00 85.75 87 ARG A C 1
ATOM 669 O O . ARG A 1 87 ? 1.677 7.489 -18.342 1.00 85.75 87 ARG A O 1
ATOM 676 N N . THR A 1 88 ? 1.954 9.724 -18.362 1.00 89.75 88 THR A N 1
ATOM 677 C CA . THR A 1 88 ? 2.426 9.799 -19.749 1.00 89.75 88 THR A CA 1
ATOM 678 C C . THR A 1 88 ? 3.828 9.203 -19.824 1.00 89.75 88 THR A C 1
ATOM 680 O O . THR A 1 88 ? 4.628 9.411 -18.915 1.00 89.75 88 THR A O 1
ATOM 683 N N . LEU A 1 89 ? 4.110 8.446 -20.884 1.00 93.12 89 LEU A N 1
ATOM 684 C CA . LEU A 1 89 ? 5.460 7.955 -21.141 1.00 93.12 89 LEU A CA 1
ATOM 685 C C . LEU A 1 89 ? 6.368 9.140 -21.481 1.00 93.12 89 LEU A C 1
ATOM 687 O O . LEU A 1 89 ? 6.020 9.923 -22.361 1.00 93.12 89 LEU A O 1
ATOM 691 N N . LEU A 1 90 ? 7.513 9.228 -20.811 1.00 93.75 90 LEU A N 1
ATOM 692 C CA . LEU A 1 90 ? 8.589 10.167 -21.134 1.00 93.75 90 LEU A CA 1
ATOM 693 C C . LEU A 1 90 ? 9.170 9.865 -22.514 1.00 93.75 90 LEU A C 1
ATOM 695 O O . LEU A 1 90 ? 9.058 8.726 -22.979 1.00 93.75 90 LEU A O 1
ATOM 699 N N . ASP A 1 91 ? 9.807 10.833 -23.163 1.00 93.69 91 ASP A N 1
ATOM 700 C CA . AS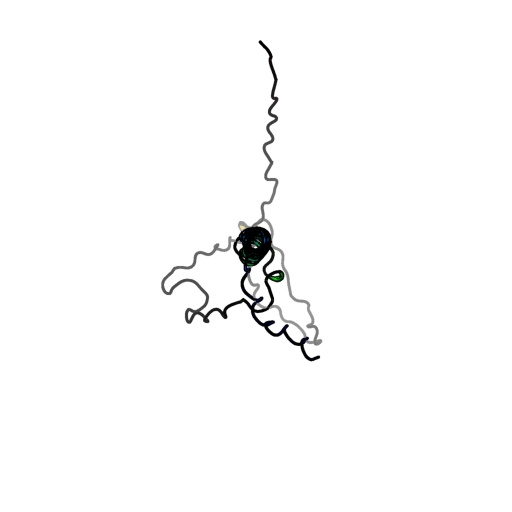P A 1 91 ? 10.530 10.576 -24.408 1.00 93.69 91 ASP A CA 1
ATOM 701 C C . ASP A 1 91 ? 11.837 9.805 -24.159 1.00 93.69 91 ASP A C 1
ATOM 703 O O . ASP A 1 91 ? 12.320 9.685 -23.036 1.00 93.69 91 ASP A O 1
ATOM 707 N N . GLU A 1 92 ? 12.403 9.213 -25.212 1.00 89.50 92 GLU A N 1
ATOM 708 C CA . GLU A 1 92 ? 13.616 8.387 -25.103 1.00 89.50 92 GLU A CA 1
ATOM 709 C C . GLU A 1 92 ? 14.839 9.180 -24.615 1.00 89.50 92 GLU A C 1
ATOM 711 O O . GLU A 1 92 ? 15.686 8.641 -23.915 1.00 89.50 92 GLU A O 1
ATOM 716 N N . SER A 1 93 ? 14.904 10.480 -24.912 1.00 92.81 93 SER A N 1
ATOM 717 C CA . SER A 1 93 ? 15.968 11.367 -24.423 1.00 92.81 93 SER A CA 1
ATOM 718 C C . SER A 1 93 ? 15.864 11.705 -22.935 1.00 92.81 93 SER A C 1
ATOM 720 O O . SER A 1 93 ? 16.796 12.276 -22.378 1.00 92.81 93 SER A O 1
ATOM 722 N N . GLU A 1 94 ? 14.717 11.430 -22.313 1.00 93.50 94 GLU A N 1
ATOM 723 C CA . GLU A 1 94 ? 14.422 11.789 -20.923 1.00 93.50 94 GLU A CA 1
ATOM 724 C C . GLU A 1 94 ? 14.500 10.590 -19.970 1.00 93.50 94 GLU A C 1
ATOM 726 O O . GLU A 1 94 ? 14.359 10.766 -18.761 1.00 93.50 94 GLU A O 1
ATOM 731 N N . VAL A 1 95 ? 14.688 9.371 -20.487 1.00 93.69 95 VAL A N 1
ATOM 732 C CA . VAL A 1 95 ? 14.872 8.182 -19.648 1.00 93.69 95 VAL A CA 1
ATOM 733 C C . VAL A 1 95 ? 16.351 7.964 -19.342 1.00 93.69 95 VAL A C 1
ATOM 735 O O . VAL A 1 95 ? 17.206 8.141 -20.205 1.00 93.69 95 VAL A O 1
ATOM 738 N N . ASP A 1 96 ? 16.654 7.536 -18.117 1.00 92.75 96 ASP A N 1
ATOM 739 C CA . ASP A 1 96 ? 18.040 7.326 -17.675 1.00 92.75 96 ASP A CA 1
ATOM 740 C C . ASP A 1 96 ? 18.732 6.165 -18.413 1.00 92.75 96 ASP A C 1
ATOM 742 O O . ASP A 1 96 ? 19.949 6.174 -18.601 1.00 92.75 96 ASP A O 1
ATOM 746 N N . ALA A 1 97 ? 17.964 5.153 -18.831 1.00 91.50 97 ALA A N 1
ATOM 747 C CA . ALA A 1 97 ? 18.451 4.015 -19.602 1.00 91.50 97 ALA A CA 1
ATOM 748 C C . ALA A 1 97 ? 17.330 3.373 -20.435 1.00 91.50 97 ALA A C 1
ATOM 750 O O . ALA A 1 97 ? 16.172 3.313 -20.013 1.00 91.50 97 ALA A O 1
ATOM 751 N N . VAL A 1 98 ? 17.698 2.827 -21.598 1.00 94.25 98 VAL A N 1
ATOM 752 C CA . VAL A 1 98 ? 16.829 1.998 -22.443 1.00 94.25 98 VAL A CA 1
ATOM 753 C C . VAL A 1 98 ? 17.388 0.580 -22.458 1.00 94.25 98 VAL A C 1
ATOM 755 O O . VAL A 1 98 ? 18.532 0.358 -22.846 1.00 94.25 98 VAL A O 1
ATOM 758 N N . HIS A 1 99 ? 16.574 -0.384 -22.033 1.00 94.44 99 HIS A N 1
ATOM 759 C CA . HIS A 1 99 ? 16.913 -1.803 -22.078 1.00 94.44 99 HIS A CA 1
ATOM 760 C C . HIS A 1 99 ? 16.070 -2.493 -23.149 1.00 94.44 99 HIS A C 1
ATOM 762 O O . HIS A 1 99 ? 14.846 -2.572 -23.025 1.00 94.44 99 HIS A O 1
ATOM 768 N N . GLU A 1 100 ? 16.718 -2.991 -24.201 1.00 93.19 100 GLU A N 1
ATOM 769 C CA . GLU A 1 100 ? 16.050 -3.792 -25.223 1.00 93.19 100 GLU A CA 1
ATOM 770 C C . GLU A 1 100 ? 15.852 -5.228 -24.724 1.00 93.19 100 GLU A C 1
ATOM 772 O O . GLU A 1 100 ? 16.808 -5.921 -24.380 1.00 93.19 100 GLU A O 1
ATOM 777 N N . CYS A 1 101 ? 14.596 -5.678 -24.698 1.00 93.38 101 CYS A N 1
ATOM 778 C CA . CYS A 1 101 ? 14.212 -7.030 -24.287 1.00 93.38 101 CYS A CA 1
ATOM 779 C C . CYS A 1 101 ? 13.588 -7.782 -25.476 1.00 93.38 101 CYS A C 1
ATOM 781 O O . CYS A 1 101 ? 12.363 -7.953 -25.504 1.00 93.38 101 CYS A O 1
ATOM 783 N N . PRO A 1 102 ? 14.377 -8.179 -26.494 1.00 92.00 102 PRO A N 1
ATOM 784 C CA . PRO A 1 102 ? 13.853 -8.940 -27.619 1.00 92.00 102 PRO A CA 1
ATOM 785 C C . PRO A 1 102 ? 13.394 -10.338 -27.169 1.00 92.00 102 PRO A C 1
ATOM 787 O O . PRO A 1 102 ? 13.936 -10.893 -26.207 1.00 92.00 102 PRO A O 1
ATOM 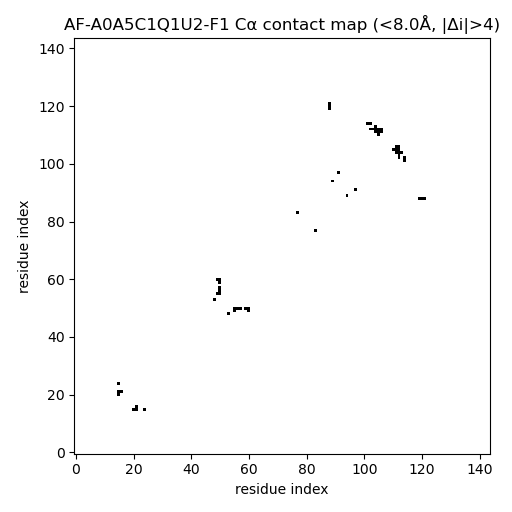790 N N . PRO A 1 103 ? 12.399 -10.933 -27.849 1.00 92.31 103 PRO A N 1
ATOM 791 C CA . PRO A 1 103 ? 12.071 -12.336 -27.642 1.00 92.31 103 PRO A CA 1
ATOM 792 C C . PRO A 1 103 ? 13.244 -13.235 -28.080 1.00 92.31 103 PRO A C 1
ATOM 794 O O . PRO A 1 103 ? 14.091 -12.801 -28.865 1.00 92.31 103 PRO A O 1
ATOM 797 N N . PRO A 1 104 ? 13.299 -14.494 -27.612 1.00 91.81 104 PRO A N 1
ATOM 798 C CA . PRO A 1 104 ? 14.259 -15.463 -28.134 1.00 91.81 104 PRO A CA 1
ATOM 799 C C . PRO A 1 104 ? 14.033 -15.699 -29.636 1.00 91.81 104 PRO A C 1
ATOM 801 O O . PRO A 1 104 ? 12.921 -15.535 -30.129 1.00 91.81 104 PRO A O 1
ATOM 804 N N . GLU A 1 105 ? 15.072 -16.133 -30.355 1.00 90.69 105 GLU A N 1
ATOM 805 C CA . GLU A 1 105 ? 14.991 -16.406 -31.804 1.00 90.69 105 GLU A CA 1
ATOM 806 C C . GLU A 1 105 ? 14.016 -17.545 -32.143 1.00 90.69 105 GLU A C 1
ATOM 808 O O . GLU A 1 105 ? 13.438 -17.591 -33.231 1.00 90.69 105 GLU A O 1
ATOM 813 N N . VAL A 1 106 ? 13.826 -18.472 -31.200 1.00 94.00 106 VAL A N 1
ATOM 814 C CA . VAL A 1 106 ? 13.019 -19.680 -31.367 1.00 94.00 106 VAL A CA 1
ATOM 815 C C . VAL A 1 106 ? 12.052 -19.811 -30.197 1.00 94.00 106 VAL A C 1
ATOM 817 O O . VAL A 1 106 ? 12.425 -19.669 -29.032 1.00 94.00 106 VAL A O 1
ATOM 820 N N . CYS A 1 107 ? 10.791 -20.084 -30.520 1.00 92.19 107 CYS A N 1
ATOM 821 C CA . CYS A 1 107 ? 9.742 -20.355 -29.548 1.00 92.19 107 CYS A CA 1
ATOM 822 C C . CYS A 1 107 ? 9.983 -21.700 -28.858 1.00 92.19 107 CYS A C 1
ATOM 824 O O . CYS A 1 107 ? 10.605 -22.597 -29.418 1.00 92.19 107 CYS A O 1
ATOM 826 N N . GLU A 1 108 ? 9.404 -21.899 -27.679 1.00 92.69 108 GLU A N 1
ATOM 827 C CA . GLU A 1 108 ? 9.446 -23.187 -26.974 1.00 92.69 108 GLU A CA 1
ATOM 828 C C . GLU A 1 108 ? 8.885 -24.350 -27.817 1.00 92.69 108 GLU A C 1
ATOM 830 O O . GLU A 1 108 ? 9.249 -25.503 -27.607 1.00 92.69 108 GLU A O 1
ATOM 835 N N . CYS A 1 109 ? 8.039 -24.064 -28.815 1.00 92.56 109 CYS A N 1
ATOM 836 C CA . CYS A 1 109 ? 7.549 -25.056 -29.776 1.00 92.56 109 CYS A CA 1
ATOM 837 C C . CYS A 1 109 ? 8.517 -25.367 -30.938 1.00 92.56 109 CYS A C 1
ATOM 839 O O . CYS A 1 109 ? 8.199 -26.211 -31.773 1.00 92.56 109 CYS A O 1
ATOM 841 N N . GLY A 1 110 ? 9.667 -24.690 -31.023 1.00 91.31 110 GLY A N 1
ATOM 842 C CA . GLY A 1 110 ? 10.677 -24.856 -32.076 1.00 91.31 110 GLY A CA 1
ATOM 843 C C . GLY A 1 110 ? 10.478 -23.989 -33.327 1.00 91.31 110 GLY A C 1
ATOM 844 O O . GLY A 1 110 ? 11.288 -24.062 -34.248 1.00 91.31 110 GLY A O 1
ATOM 845 N N . GLY A 1 111 ? 9.419 -23.175 -33.390 1.00 94.00 111 GLY A N 1
ATOM 846 C CA . GLY A 1 111 ? 9.176 -22.250 -34.506 1.00 94.00 111 GLY A CA 1
ATOM 847 C C . GLY A 1 111 ? 9.998 -20.954 -34.405 1.00 94.00 111 GLY A C 1
ATOM 848 O O . GLY A 1 111 ? 10.260 -20.508 -33.285 1.00 94.00 111 GLY A O 1
ATOM 849 N N . PRO A 1 112 ? 10.379 -20.326 -35.535 1.00 93.50 112 PRO A N 1
ATOM 850 C CA . PRO A 1 112 ? 11.075 -19.039 -35.523 1.00 93.50 112 PRO A CA 1
ATOM 851 C C . PRO A 1 112 ? 10.165 -17.929 -34.978 1.00 93.50 112 PRO A C 1
ATOM 853 O O . PRO A 1 112 ? 8.963 -17.918 -35.257 1.00 93.50 112 PRO A O 1
ATOM 856 N N . ILE A 1 113 ? 10.734 -16.995 -34.212 1.00 94.44 113 ILE A N 1
ATOM 857 C CA . ILE A 1 113 ? 10.022 -15.815 -33.709 1.00 94.44 113 ILE A CA 1
ATOM 858 C C . ILE A 1 113 ? 10.496 -14.574 -34.462 1.00 94.44 113 ILE A C 1
ATOM 860 O O . ILE A 1 113 ? 11.670 -14.219 -34.431 1.00 94.44 113 ILE A O 1
ATOM 864 N N . GLU A 1 114 ? 9.550 -13.866 -35.074 1.00 91.75 114 GLU A N 1
ATOM 865 C CA . GLU A 1 114 ? 9.786 -12.534 -35.625 1.00 91.75 114 GLU A CA 1
ATOM 866 C C . GLU A 1 114 ? 9.389 -11.472 -34.584 1.00 91.75 114 GLU A C 1
ATOM 868 O O . GLU A 1 114 ? 8.228 -11.433 -34.156 1.00 91.75 114 GLU A O 1
ATOM 873 N N . PRO A 1 115 ? 10.320 -10.612 -34.128 1.00 89.00 115 PRO A N 1
ATOM 874 C CA . PRO A 1 115 ? 10.004 -9.588 -33.144 1.00 89.00 115 PRO A CA 1
ATOM 875 C C . PRO A 1 115 ? 9.090 -8.511 -33.745 1.00 89.00 115 PRO A C 1
ATOM 877 O O . PRO A 1 115 ? 9.373 -7.928 -34.790 1.00 89.00 115 PRO A O 1
ATOM 880 N N . GLY A 1 116 ? 7.984 -8.230 -33.055 1.00 91.12 116 GLY A N 1
ATOM 881 C CA . GLY A 1 116 ? 7.064 -7.148 -33.405 1.00 91.12 116 GLY A CA 1
ATOM 882 C C . GLY A 1 116 ? 7.488 -5.784 -32.848 1.00 91.12 116 GLY A C 1
ATOM 883 O O . GLY A 1 116 ? 8.578 -5.602 -32.309 1.00 91.12 116 GLY A O 1
ATOM 884 N N . ARG A 1 117 ? 6.580 -4.802 -32.926 1.00 92.88 117 ARG A N 1
ATOM 885 C CA . ARG A 1 117 ? 6.796 -3.474 -32.331 1.00 92.88 117 ARG A CA 1
ATOM 886 C C . ARG A 1 117 ? 6.946 -3.583 -30.810 1.00 92.88 117 ARG A C 1
ATOM 888 O O . ARG A 1 117 ? 6.060 -4.115 -30.142 1.00 92.88 117 ARG A O 1
ATOM 895 N N . ALA A 1 118 ? 8.008 -2.988 -30.268 1.00 91.81 118 ALA A N 1
ATOM 896 C CA . ALA A 1 118 ? 8.234 -2.932 -28.830 1.00 91.81 118 ALA A CA 1
ATOM 897 C C . ALA A 1 118 ? 7.102 -2.182 -28.103 1.00 91.81 118 ALA A C 1
ATOM 899 O O . ALA A 1 118 ? 6.735 -1.056 -28.460 1.00 91.81 118 ALA A O 1
ATOM 900 N N . LEU A 1 119 ? 6.561 -2.806 -27.055 1.00 93.31 119 LEU A N 1
ATOM 901 C CA . LEU A 1 119 ? 5.674 -2.143 -26.106 1.00 93.31 119 LEU A CA 1
ATOM 902 C C . LEU A 1 119 ? 6.526 -1.347 -25.113 1.00 93.31 119 LEU A C 1
ATOM 904 O O . LEU A 1 119 ? 7.388 -1.901 -24.437 1.00 93.31 119 LEU A O 1
ATOM 908 N N . ARG A 1 120 ? 6.273 -0.040 -25.013 1.00 93.31 120 ARG A N 1
ATOM 909 C CA . ARG A 1 120 ? 7.012 0.845 -24.106 1.00 93.31 120 ARG A CA 1
ATOM 910 C C . ARG A 1 120 ? 6.496 0.682 -22.675 1.00 93.31 120 ARG A C 1
ATOM 912 O O . ARG A 1 120 ? 5.333 0.976 -22.402 1.00 93.31 120 ARG A O 1
ATOM 919 N N . HIS A 1 121 ? 7.372 0.257 -21.769 1.00 93.12 121 HIS A N 1
ATOM 920 C CA . HIS A 1 121 ? 7.122 0.178 -20.332 1.00 93.12 121 HIS A CA 1
ATOM 921 C C . HIS A 1 121 ? 8.218 0.950 -19.591 1.00 93.12 121 HIS A C 1
ATOM 923 O O . HIS A 1 121 ? 9.394 0.634 -19.738 1.00 93.12 121 HIS A O 1
ATOM 929 N N . GLN A 1 122 ? 7.836 1.974 -18.827 1.00 94.25 122 GLN A N 1
ATOM 930 C CA . GLN A 1 122 ? 8.761 2.783 -18.033 1.00 94.25 122 GLN A CA 1
ATOM 931 C C 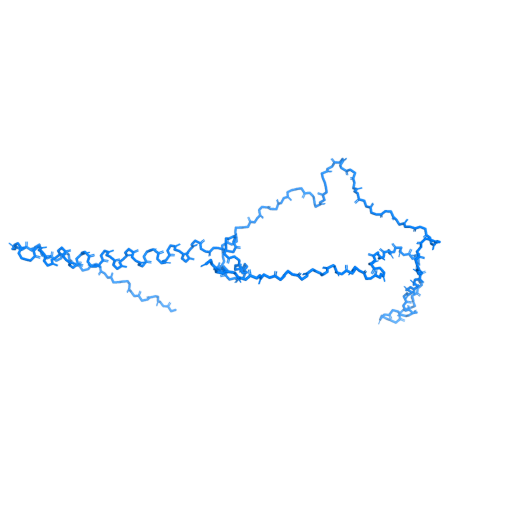. GLN A 1 122 ? 8.542 2.503 -16.550 1.00 94.25 122 GLN A C 1
ATOM 933 O O . GLN A 1 122 ? 7.418 2.609 -16.051 1.00 94.25 122 GLN A O 1
ATOM 938 N N . VAL A 1 123 ? 9.625 2.165 -15.857 1.00 91.94 123 VAL A N 1
ATOM 939 C CA . VAL A 1 123 ? 9.651 1.989 -14.406 1.00 91.94 123 VAL A CA 1
ATOM 940 C C . VAL A 1 123 ? 10.354 3.202 -13.814 1.00 91.94 123 VAL A C 1
ATOM 942 O O . VAL A 1 123 ? 11.510 3.460 -14.127 1.00 91.94 123 VAL A O 1
ATOM 945 N N . THR A 1 124 ? 9.646 3.964 -12.982 1.00 89.75 124 THR A N 1
ATOM 946 C CA . THR A 1 124 ? 10.235 5.072 -12.223 1.00 89.75 124 THR A CA 1
ATOM 947 C C . THR A 1 124 ? 10.531 4.581 -10.815 1.00 89.75 124 THR A C 1
ATOM 949 O O . THR A 1 124 ? 9.595 4.366 -10.042 1.00 89.75 124 THR A O 1
ATOM 952 N N . ASP A 1 125 ? 11.810 4.428 -10.491 1.00 87.50 125 ASP A N 1
ATOM 953 C CA . ASP A 1 125 ? 12.276 4.119 -9.140 1.00 87.50 125 ASP A CA 1
ATOM 954 C C . ASP A 1 125 ? 13.092 5.293 -8.573 1.00 87.50 125 ASP A C 1
ATOM 956 O O . ASP A 1 125 ? 13.535 6.183 -9.303 1.00 87.50 125 ASP A O 1
ATOM 960 N N . LEU A 1 126 ? 13.259 5.340 -7.256 1.00 84.44 126 LEU A N 1
ATOM 961 C CA . LEU A 1 126 ? 14.033 6.376 -6.581 1.00 84.44 126 LEU A CA 1
ATOM 962 C C . LEU A 1 126 ? 15.529 6.086 -6.750 1.00 84.44 126 LEU A C 1
ATOM 964 O O . LEU A 1 126 ? 16.105 5.295 -6.007 1.00 84.44 126 LEU A O 1
ATOM 968 N N . ALA A 1 127 ? 16.155 6.759 -7.718 1.00 70.75 127 ALA A N 1
ATOM 969 C CA . ALA A 1 127 ? 17.514 6.450 -8.159 1.00 70.75 127 ALA A CA 1
ATOM 970 C C . ALA A 1 127 ? 18.600 6.577 -7.070 1.00 70.75 127 ALA A C 1
ATOM 972 O O . ALA A 1 127 ? 19.573 5.835 -7.120 1.00 70.75 127 ALA A O 1
ATOM 973 N N . GLN A 1 128 ? 18.467 7.445 -6.053 1.00 67.12 128 GLN A N 1
ATOM 9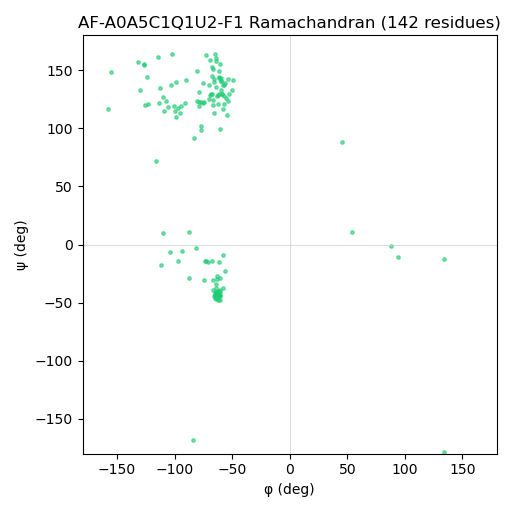74 C CA . GLN A 1 128 ? 19.470 7.503 -4.979 1.00 67.12 128 GLN A CA 1
ATOM 975 C C . GLN A 1 128 ? 18.944 8.113 -3.660 1.00 67.12 128 GLN A C 1
ATOM 977 O O . GLN A 1 128 ? 18.616 9.293 -3.583 1.00 67.12 128 GLN A O 1
ATOM 982 N N . ALA A 1 129 ? 18.942 7.283 -2.609 1.00 63.09 129 ALA A N 1
ATOM 983 C CA . ALA A 1 129 ? 18.958 7.582 -1.169 1.00 63.09 129 ALA A CA 1
ATOM 984 C C . ALA A 1 129 ? 18.012 8.679 -0.630 1.00 63.09 129 ALA A C 1
ATOM 986 O O . ALA A 1 129 ? 18.426 9.810 -0.363 1.00 63.09 129 ALA A O 1
ATOM 987 N N . VAL A 1 130 ? 16.785 8.284 -0.271 1.00 72.94 130 VAL A N 1
ATOM 988 C CA . VAL A 1 130 ? 16.029 8.979 0.784 1.00 72.94 130 VAL A CA 1
ATOM 989 C C . VAL A 1 130 ? 16.842 8.867 2.077 1.00 72.94 130 VAL A C 1
ATOM 991 O O . VAL A 1 130 ? 16.868 7.819 2.721 1.00 72.94 130 VAL A O 1
ATOM 994 N N . ARG A 1 131 ? 17.586 9.920 2.429 1.00 77.81 131 ARG A N 1
ATOM 995 C CA . ARG A 1 131 ? 18.349 9.957 3.680 1.00 77.81 131 ARG A CA 1
ATOM 996 C C . ARG A 1 131 ? 17.381 10.183 4.834 1.00 77.81 131 ARG A C 1
ATOM 998 O O . ARG A 1 131 ? 16.660 11.176 4.845 1.00 77.81 131 ARG A O 1
ATOM 1005 N N . ALA A 1 132 ? 17.374 9.260 5.791 1.00 81.50 132 ALA A N 1
ATOM 1006 C CA . ALA A 1 132 ? 16.634 9.439 7.029 1.00 81.50 132 ALA A CA 1
ATOM 1007 C C . ALA A 1 132 ? 17.283 10.556 7.853 1.00 81.50 132 ALA A C 1
ATOM 1009 O O . ALA A 1 132 ? 18.495 10.552 8.076 1.00 81.50 132 ALA A O 1
ATOM 1010 N N . GLU A 1 133 ? 16.470 11.503 8.304 1.00 88.06 133 GLU A N 1
ATOM 1011 C CA . GLU A 1 133 ? 16.881 12.463 9.319 1.00 88.06 133 GLU A CA 1
ATOM 1012 C C . GLU A 1 133 ? 16.809 11.776 10.691 1.00 88.06 133 GLU A C 1
ATOM 1014 O O . GLU A 1 133 ? 15.817 11.115 10.999 1.00 88.06 133 GLU A O 1
ATOM 1019 N N . VAL A 1 134 ? 17.863 11.892 11.501 1.00 92.19 134 VAL A N 1
ATOM 1020 C CA . VAL A 1 134 ? 17.944 11.256 12.825 1.00 92.19 134 VAL A CA 1
ATOM 1021 C C . VAL A 1 134 ? 18.195 12.332 13.874 1.00 92.19 134 VAL A C 1
ATOM 1023 O O . VAL A 1 134 ? 19.217 13.015 13.818 1.00 92.19 134 VAL A O 1
ATOM 1026 N N . GLN A 1 135 ? 17.289 12.460 14.847 1.00 94.38 135 GLN A N 1
ATOM 1027 C CA . GLN A 1 135 ? 17.454 13.339 16.008 1.00 94.38 135 GLN A CA 1
ATOM 1028 C C . GLN A 1 135 ? 17.587 12.519 17.291 1.00 94.38 135 GLN A C 1
ATOM 1030 O O . GLN A 1 135 ? 16.817 11.593 17.545 1.00 94.38 135 GLN A O 1
ATOM 1035 N N . GLU A 1 136 ? 18.550 12.891 18.130 1.00 95.50 136 GLU A N 1
ATOM 1036 C CA . GLU A 1 136 ? 18.733 12.315 19.459 1.00 95.50 136 GLU A CA 1
ATOM 1037 C C . GLU A 1 136 ? 18.139 13.257 20.512 1.00 95.50 136 GLU A C 1
ATOM 1039 O O . GLU A 1 136 ? 18.582 14.396 20.665 1.00 95.50 136 GLU A O 1
ATOM 1044 N N . TYR A 1 137 ? 17.153 12.775 21.268 1.00 93.94 137 TYR A N 1
ATOM 1045 C CA . TYR A 1 137 ? 16.576 13.511 22.391 1.00 93.94 137 TYR A CA 1
ATOM 1046 C C . TYR A 1 137 ? 17.166 12.999 23.699 1.00 93.94 137 TYR A C 1
ATOM 1048 O O . TYR A 1 137 ? 16.930 11.860 24.104 1.00 93.94 137 TYR A O 1
ATOM 1056 N N . ARG A 1 138 ? 17.915 13.862 24.386 1.00 95.75 138 ARG A N 1
ATOM 1057 C CA . ARG A 1 138 ? 18.480 13.558 25.702 1.00 95.75 138 ARG A CA 1
ATOM 1058 C C . ARG A 1 138 ? 17.564 14.084 26.791 1.00 95.75 138 ARG A C 1
ATOM 1060 O O . ARG A 1 138 ? 17.383 15.289 26.944 1.00 95.75 138 ARG A O 1
ATOM 1067 N N . LEU A 1 139 ? 16.982 13.158 27.541 1.00 92.44 139 LEU A N 1
ATOM 1068 C CA . LEU A 1 139 ? 16.077 13.456 28.641 1.00 92.44 139 LEU A CA 1
ATOM 1069 C C . LEU A 1 139 ? 16.857 13.408 29.952 1.00 92.44 139 LEU A C 1
ATOM 1071 O O . LEU A 1 139 ? 17.374 12.363 30.343 1.00 92.44 139 LEU A O 1
ATOM 1075 N N . TYR A 1 140 ? 16.913 14.544 30.636 1.00 92.69 140 TYR A N 1
ATOM 1076 C CA . TYR A 1 140 ? 17.569 14.673 31.930 1.00 92.69 140 TYR A CA 1
ATOM 1077 C C . TYR A 1 140 ? 16.518 14.717 33.033 1.00 92.69 140 TYR A C 1
ATOM 1079 O O . TYR A 1 140 ? 15.489 15.380 32.900 1.00 92.69 140 TYR A O 1
ATOM 1087 N N . ARG A 1 141 ? 16.772 14.004 34.130 1.00 88.69 141 ARG A N 1
ATOM 1088 C CA . ARG A 1 141 ? 15.948 14.081 35.338 1.00 88.69 141 ARG A CA 1
ATOM 1089 C C . ARG A 1 141 ? 16.617 15.005 36.347 1.00 88.69 141 ARG A C 1
ATOM 1091 O O . ARG A 1 141 ? 17.833 14.956 36.507 1.00 88.69 141 ARG A O 1
ATOM 1098 N N . GLY A 1 14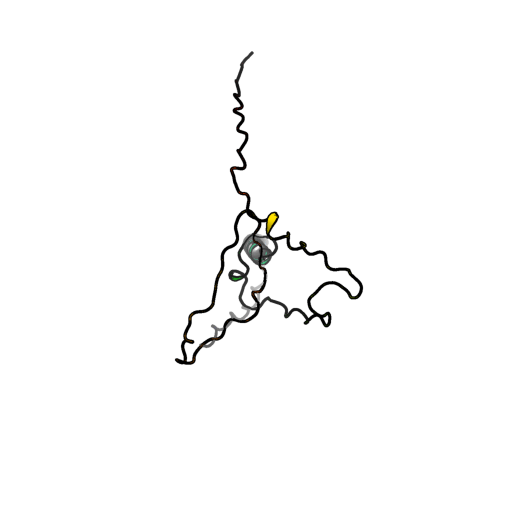2 ? 15.808 15.810 37.027 1.00 89.31 142 GLY A N 1
ATOM 1099 C CA . GLY A 1 142 ? 16.221 16.658 38.140 1.00 89.31 142 GLY A CA 1
ATOM 1100 C C . GLY A 1 142 ? 15.347 16.398 39.363 1.00 89.31 142 GLY A C 1
ATOM 1101 O O . GLY A 1 142 ? 14.207 15.952 39.232 1.00 89.31 142 GLY A O 1
ATOM 1102 N N . VAL A 1 143 ? 15.899 16.668 40.540 1.00 77.19 143 VAL A N 1
ATOM 1103 C CA . VAL A 1 143 ? 15.186 16.699 41.824 1.00 77.19 143 VAL A CA 1
ATOM 1104 C C . VAL A 1 143 ? 15.414 18.075 42.456 1.00 77.19 143 VAL A C 1
ATOM 1106 O O . VAL A 1 143 ? 16.475 18.660 42.242 1.00 77.19 143 VAL A O 1
ATOM 1109 N N . CYS A 1 144 ? 14.395 18.601 43.140 1.00 61.59 144 CYS A N 1
ATOM 1110 C CA . CYS A 1 144 ? 14.416 19.888 43.846 1.00 61.59 144 CYS A CA 1
ATOM 1111 C C . CYS A 1 144 ? 14.954 19.693 45.265 1.00 61.59 144 CYS A C 1
ATOM 1113 O O . CYS A 1 144 ? 14.507 18.707 45.900 1.00 61.59 144 CYS A O 1
#

Radius of gyration: 36.14 Å; Cα contacts (8 Å, |Δi|>4): 30; chains: 1; bounding box: 60×61×91 Å

Solvent-accessible surface area (backbone atoms only — not comparable to full-atom values): 10471 Å² total; per-residue (Å²): 133,82,78,79,82,74,85,73,85,72,78,80,75,78,77,66,91,45,75,67,50,46,51,54,51,51,53,53,52,51,51,50,51,53,54,51,50,51,52,49,50,55,52,51,54,59,69,68,58,40,52,87,79,56,85,43,60,72,85,75,46,72,91,78,76,73,75,83,75,77,79,69,87,68,70,91,73,77,63,93,89,62,81,81,89,75,86,78,82,75,57,81,92,73,49,97,74,87,82,88,81,77,74,64,67,52,42,100,88,71,47,79,50,80,84,72,85,84,81,90,81,86,86,90,72,86,87,73,75,90,74,82,87,85,85,87,85,86,85,82,88,86,84,134